Protein AF-A0A1C7N788-F1 (afdb_monomer_lite)

Sequence (72 aa):
MAHYTSSKREEMAKLYTPDKCKLYELVQYQCEASQHHIECTPFVRLFLRCAGMPTVEVTPEIDQPKNPTSTK

Secondary structure (DSSP, 8-state):
-----THHHHHHHHH--GGGEEEEEEEEEEEEE-SS-EEEEEEEEEEEEETTS--EE----------S----

Structure (mmCIF, N/CA/C/O backbone):
data_AF-A0A1C7N788-F1
#
_entry.id   AF-A0A1C7N788-F1
#
loop_
_atom_site.group_PDB
_atom_site.id
_atom_site.type_symbol
_atom_site.label_atom_id
_atom_site.label_alt_id
_atom_site.label_comp_id
_atom_site.label_asym_id
_atom_site.label_entity_id
_atom_site.label_seq_id
_atom_site.pdbx_PDB_ins_code
_atom_site.Cartn_x
_atom_site.Cartn_y
_atom_site.Cartn_z
_atom_site.occupancy
_atom_site.B_iso_or_equiv
_atom_site.auth_seq_id
_atom_site.auth_comp_id
_atom_site.auth_asym_id
_atom_site.auth_atom_id
_atom_site.pdbx_PDB_model_num
ATOM 1 N N . MET A 1 1 ? -15.621 36.198 17.615 1.00 34.91 1 MET A N 1
ATOM 2 C CA . MET A 1 1 ? -14.612 35.354 18.294 1.00 34.91 1 MET A CA 1
ATOM 3 C C . MET A 1 1 ? -15.334 34.178 18.932 1.00 34.91 1 MET A C 1
ATOM 5 O O . MET A 1 1 ? -16.160 34.399 19.805 1.00 34.91 1 MET A O 1
ATOM 9 N N . ALA A 1 2 ? -15.128 32.957 18.436 1.00 41.22 2 ALA A N 1
ATOM 10 C CA . ALA A 1 2 ? -15.783 31.773 18.990 1.00 41.22 2 ALA A CA 1
ATOM 11 C C . ALA A 1 2 ? -15.008 31.286 20.225 1.00 41.22 2 ALA A C 1
ATOM 13 O O . ALA A 1 2 ? -13.838 30.924 20.123 1.00 41.22 2 ALA A O 1
ATOM 14 N N . HIS A 1 3 ? -15.658 31.298 21.389 1.00 41.62 3 HIS A N 1
ATOM 15 C CA . HIS A 1 3 ? -15.118 30.748 22.629 1.00 41.62 3 HIS A CA 1
ATOM 16 C C . HIS A 1 3 ? -15.129 29.213 22.549 1.00 41.62 3 HIS A C 1
ATOM 18 O O . HIS A 1 3 ? -16.184 28.583 22.557 1.00 41.62 3 HIS A O 1
ATOM 24 N N . TYR A 1 4 ? -13.947 28.608 22.430 1.00 47.28 4 TYR A N 1
ATOM 25 C CA . TYR A 1 4 ? -13.764 27.157 22.381 1.00 47.28 4 TYR A CA 1
ATOM 26 C C . TYR A 1 4 ? -13.739 26.590 23.812 1.00 47.28 4 TYR A C 1
ATOM 28 O O . TYR A 1 4 ? -12.750 26.730 24.526 1.00 47.28 4 TYR A O 1
ATOM 36 N N . THR A 1 5 ? -14.850 26.004 24.265 1.00 57.78 5 THR A N 1
ATOM 37 C CA . THR A 1 5 ? -15.032 25.524 25.647 1.00 57.78 5 THR A CA 1
ATOM 38 C C . THR A 1 5 ? -14.399 24.148 25.898 1.00 57.78 5 THR A C 1
ATOM 40 O O . THR A 1 5 ? -14.517 23.243 25.071 1.00 57.78 5 THR A O 1
ATOM 43 N N . SER A 1 6 ? -13.808 23.968 27.088 1.00 59.06 6 SER A N 1
ATOM 44 C CA . SER A 1 6 ? -13.126 22.754 27.594 1.00 59.06 6 SER A CA 1
ATOM 45 C C . SER A 1 6 ? -13.898 21.440 27.386 1.00 59.06 6 SER A C 1
ATOM 47 O O . SER A 1 6 ? -13.302 20.420 27.053 1.00 59.06 6 SER A O 1
ATOM 49 N N . SER A 1 7 ? -15.231 21.480 27.470 1.00 60.06 7 SER A N 1
ATOM 50 C CA . SER A 1 7 ? -16.120 20.322 27.287 1.00 60.06 7 SER A CA 1
ATOM 51 C C . SER A 1 7 ? -15.999 19.646 25.906 1.00 60.06 7 SER A C 1
ATOM 53 O O . 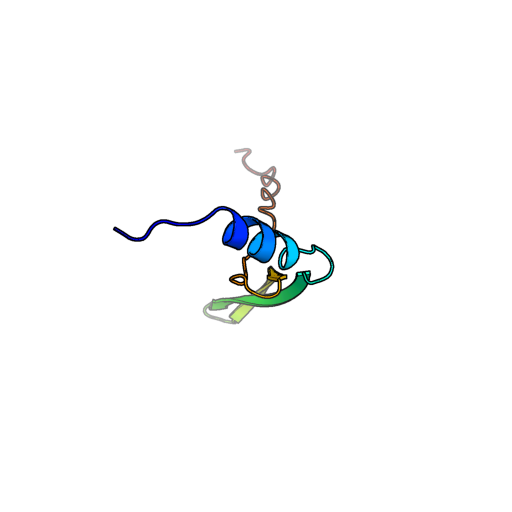SER A 1 7 ? -16.084 18.424 25.820 1.00 60.06 7 SER A O 1
ATOM 55 N N . LYS A 1 8 ? -15.695 20.394 24.831 1.00 57.91 8 LYS A N 1
ATOM 56 C CA . LYS A 1 8 ? -15.490 19.808 23.488 1.00 57.91 8 LYS A CA 1
ATOM 57 C C . LYS A 1 8 ? -14.153 19.077 23.340 1.00 57.91 8 LYS A C 1
ATOM 59 O O . LYS A 1 8 ? -14.042 18.183 22.505 1.00 57.91 8 LYS A O 1
ATOM 64 N N . ARG A 1 9 ? -13.129 19.438 24.129 1.00 58.59 9 ARG A N 1
ATOM 65 C CA . ARG A 1 9 ? -11.826 18.742 24.110 1.00 58.59 9 ARG A CA 1
ATOM 66 C C . ARG A 1 9 ? -11.929 17.354 24.726 1.00 58.59 9 ARG A C 1
ATOM 68 O O . ARG A 1 9 ? -11.345 16.421 24.191 1.00 58.59 9 ARG A O 1
ATOM 75 N N . GLU A 1 10 ? -12.683 17.219 25.810 1.00 57.94 10 GLU A N 1
ATOM 76 C CA . GLU A 1 10 ? -12.892 15.937 26.490 1.00 57.94 10 GLU A CA 1
ATOM 77 C C . GLU A 1 10 ? -13.773 14.986 25.665 1.00 57.94 10 GLU A C 1
ATOM 79 O O . GLU A 1 10 ? -13.519 13.783 25.623 1.00 57.94 10 GLU A O 1
ATOM 84 N N . GLU A 1 11 ? -14.763 15.521 24.944 1.00 58.78 11 GLU A N 1
ATOM 85 C CA . GLU A 1 11 ? -15.593 14.745 24.015 1.00 58.78 11 GLU A CA 1
ATOM 86 C C . GLU A 1 11 ? -14.797 14.271 22.785 1.00 58.78 11 GLU A C 1
ATOM 88 O O . GLU A 1 11 ? -14.873 13.098 22.413 1.00 58.78 11 GLU A O 1
ATOM 93 N N . MET A 1 12 ? -13.949 15.138 22.212 1.00 58.06 12 MET A N 1
ATOM 94 C CA . MET A 1 12 ? -12.983 14.733 21.187 1.00 58.06 12 MET A CA 1
ATOM 95 C C . MET A 1 12 ? -12.030 13.666 21.731 1.00 58.06 12 MET A C 1
ATOM 97 O O . MET A 1 12 ? -11.899 12.623 21.110 1.00 58.06 12 MET A O 1
ATOM 101 N N . ALA A 1 13 ? -11.441 13.842 22.915 1.00 58.50 13 ALA A N 1
ATOM 102 C CA . ALA A 1 13 ? -10.521 12.861 23.496 1.00 58.50 13 ALA A CA 1
ATOM 103 C C . ALA A 1 13 ? -11.160 11.473 23.722 1.00 58.50 13 ALA A C 1
ATOM 105 O O . ALA A 1 13 ? -10.493 10.459 23.533 1.00 58.50 13 ALA A O 1
ATOM 106 N N . LYS A 1 14 ? -12.463 11.396 24.034 1.00 55.88 14 LYS A N 1
ATOM 107 C CA . LYS A 1 14 ? -13.203 10.118 24.117 1.00 55.88 14 LYS A CA 1
ATOM 108 C C . LYS A 1 14 ? -13.424 9.429 22.762 1.00 55.88 14 LYS A C 1
ATOM 110 O O . LYS A 1 14 ? -13.597 8.210 22.719 1.00 55.88 14 LYS A O 1
ATOM 115 N N . LEU A 1 15 ? -13.413 10.170 21.654 1.00 54.47 15 LEU A N 1
ATOM 116 C CA . LEU A 1 15 ? -13.450 9.613 20.294 1.00 54.47 15 LEU A CA 1
ATOM 117 C C . LEU A 1 15 ? -12.097 9.022 19.866 1.00 54.47 15 LEU A C 1
ATOM 119 O O . LEU A 1 15 ? -12.073 8.094 19.058 1.00 54.47 15 LEU A O 1
ATOM 123 N N . TYR A 1 16 ? -11.000 9.502 20.454 1.00 57.28 16 TYR A N 1
ATOM 124 C CA . TYR A 1 16 ? -9.624 9.055 20.217 1.00 57.28 16 TYR A CA 1
ATOM 125 C C . TYR A 1 16 ? -9.274 7.823 21.062 1.00 57.28 16 TYR A C 1
ATOM 127 O O . TYR A 1 16 ? -8.319 7.808 21.834 1.00 57.28 16 TYR A O 1
ATOM 135 N N . THR A 1 17 ? -10.061 6.762 20.917 1.00 56.84 17 THR A N 1
ATOM 136 C CA . THR A 1 17 ? -9.685 5.444 21.442 1.00 56.84 17 THR A CA 1
ATOM 137 C C . THR A 1 17 ? -8.809 4.732 20.400 1.00 56.84 17 THR A C 1
ATOM 139 O O . THR A 1 17 ? -9.267 4.550 19.268 1.00 56.84 17 THR A O 1
ATOM 142 N N . PRO A 1 18 ? -7.567 4.321 20.739 1.00 59.84 18 PRO A N 1
ATOM 143 C CA . PRO A 1 18 ? -6.694 3.538 19.852 1.00 59.84 18 PRO A CA 1
ATOM 144 C C . PRO A 1 18 ? -7.370 2.273 19.303 1.00 59.84 18 PRO A C 1
ATOM 146 O O . PRO A 1 18 ? -7.071 1.846 18.191 1.00 59.84 18 PRO A O 1
ATOM 149 N N . ASP A 1 19 ? -8.360 1.745 20.030 1.00 64.25 19 ASP A N 1
ATOM 150 C CA . ASP A 1 19 ? -9.190 0.594 19.649 1.00 64.25 19 ASP A CA 1
ATOM 151 C C . ASP A 1 19 ? -10.002 0.799 18.354 1.00 64.25 19 ASP A C 1
ATOM 153 O O . ASP A 1 19 ? -10.567 -0.148 17.807 1.00 64.25 19 ASP A O 1
ATOM 157 N N . LYS A 1 20 ? -10.079 2.034 17.837 1.00 78.62 20 LYS A N 1
ATOM 158 C CA . LYS A 1 20 ? -10.762 2.368 16.575 1.00 78.62 20 LYS A CA 1
ATOM 159 C C . LYS A 1 20 ? -9.808 2.659 15.420 1.00 78.62 20 LYS A C 1
ATOM 161 O O . LYS A 1 20 ? -10.260 3.123 14.370 1.00 78.62 20 LYS A O 1
ATOM 166 N N . CYS A 1 21 ? -8.515 2.413 15.601 1.00 88.81 21 CYS A N 1
ATOM 167 C CA . CYS A 1 21 ? -7.520 2.532 14.548 1.00 88.81 21 CYS A CA 1
ATOM 168 C C . CYS A 1 21 ? -7.299 1.179 13.866 1.00 88.81 21 CYS A C 1
ATOM 170 O O . CYS A 1 21 ? -7.180 0.145 14.519 1.00 88.81 21 CYS A O 1
ATOM 172 N N . LYS A 1 22 ? -7.240 1.180 12.536 1.00 94.00 22 LYS A N 1
ATOM 173 C CA . LYS A 1 22 ? -6.884 0.010 11.730 1.00 94.00 22 LYS A CA 1
ATOM 174 C C . LYS A 1 22 ? -5.726 0.363 10.812 1.00 94.00 22 LYS A C 1
ATOM 176 O O . LYS A 1 22 ? -5.723 1.440 10.211 1.00 94.00 22 LYS A O 1
ATOM 181 N N . LEU A 1 23 ? -4.769 -0.554 10.722 1.00 94.62 23 LEU A N 1
ATOM 182 C CA . LEU A 1 23 ? -3.679 -0.486 9.762 1.00 94.62 23 LEU A CA 1
ATOM 183 C C . LEU A 1 23 ? -4.138 -1.131 8.452 1.00 94.62 23 LEU A C 1
ATOM 185 O O . LEU A 1 23 ? -4.715 -2.219 8.465 1.00 94.62 23 LEU A O 1
ATOM 189 N N . TYR A 1 24 ? -3.901 -0.443 7.344 1.00 96.06 24 TYR A N 1
ATOM 190 C CA . TYR A 1 24 ? -4.177 -0.913 5.994 1.00 96.06 24 TYR A CA 1
ATOM 191 C C . TYR A 1 24 ? -2.880 -0.973 5.205 1.00 96.06 24 TYR A C 1
ATOM 193 O O . TYR A 1 24 ? -2.016 -0.110 5.347 1.00 96.06 24 TYR A O 1
ATOM 201 N N . GLU A 1 25 ? -2.786 -1.977 4.349 1.00 96.50 25 GLU A N 1
ATOM 202 C CA . GLU A 1 25 ? -1.678 -2.160 3.428 1.00 96.50 25 GLU A CA 1
ATOM 203 C C . GLU A 1 25 ? -2.140 -1.839 2.006 1.00 96.50 25 GLU A C 1
ATOM 205 O O . GLU A 1 25 ? -3.216 -2.269 1.580 1.00 96.50 25 GLU A O 1
ATOM 210 N N . LEU A 1 26 ? -1.327 -1.078 1.276 1.00 95.69 26 LEU A N 1
ATOM 211 C CA . LEU A 1 26 ? -1.482 -0.838 -0.151 1.00 95.69 26 LEU A CA 1
ATOM 212 C C . LEU A 1 26 ? -0.191 -1.243 -0.857 1.00 95.69 26 LEU A C 1
ATOM 214 O O . LEU A 1 26 ? 0.852 -0.625 -0.656 1.00 95.69 26 LEU A O 1
ATOM 218 N N . VAL A 1 27 ? -0.280 -2.241 -1.730 1.00 95.31 27 VAL A N 1
ATOM 219 C CA . VAL A 1 27 ? 0.822 -2.607 -2.622 1.00 95.31 27 VAL A CA 1
ATOM 220 C C . VAL A 1 27 ? 0.721 -1.765 -3.887 1.00 95.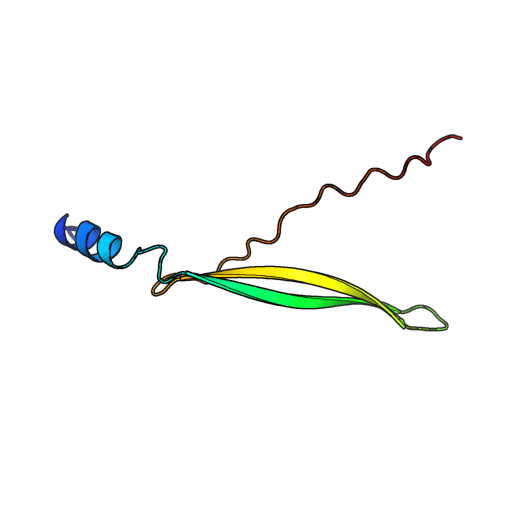31 27 VAL A C 1
ATO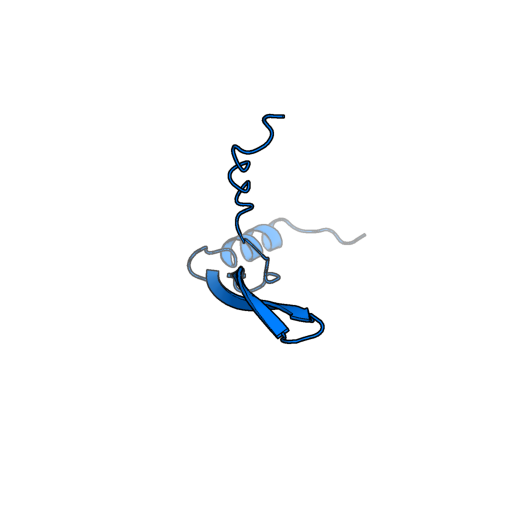M 222 O O . VAL A 1 27 ? -0.307 -1.760 -4.567 1.00 95.31 27 VAL A O 1
ATOM 225 N N . GLN A 1 28 ? 1.791 -1.046 -4.202 1.00 95.12 28 GLN A N 1
ATOM 226 C CA . GLN A 1 28 ? 1.949 -0.302 -5.444 1.00 95.12 28 GLN A CA 1
ATOM 227 C C . GLN A 1 28 ? 3.124 -0.870 -6.235 1.00 95.12 28 GLN A C 1
ATOM 229 O O . GLN A 1 28 ? 3.970 -1.570 -5.690 1.00 95.12 28 GLN A O 1
ATOM 234 N N . TYR A 1 29 ? 3.174 -0.570 -7.528 1.00 95.69 29 TYR A N 1
ATOM 235 C CA . TYR A 1 29 ? 4.263 -0.991 -8.400 1.00 95.69 29 TYR A CA 1
ATOM 236 C C . TYR A 1 29 ? 4.901 0.242 -9.014 1.00 95.69 29 TYR A C 1
ATOM 238 O O . TYR A 1 29 ? 4.207 1.089 -9.579 1.00 95.69 29 TYR A O 1
ATOM 246 N N . GLN A 1 30 ? 6.219 0.336 -8.894 1.00 94.62 30 GLN A N 1
ATOM 247 C CA . GLN A 1 30 ? 7.005 1.292 -9.652 1.00 94.62 30 GLN A CA 1
ATOM 248 C C . GLN A 1 30 ? 7.523 0.571 -10.886 1.00 94.62 30 GLN A C 1
ATOM 250 O O . GLN A 1 30 ? 8.239 -0.419 -10.759 1.00 94.62 30 GLN A O 1
ATOM 255 N N . CYS A 1 31 ? 7.119 1.045 -12.061 1.00 96.06 31 CYS A N 1
ATOM 256 C CA . CYS A 1 31 ? 7.477 0.426 -13.325 1.00 96.06 31 CYS A CA 1
ATOM 257 C C . CYS A 1 31 ? 8.428 1.313 -14.121 1.00 96.06 31 CYS A C 1
ATOM 259 O O . CYS A 1 31 ? 8.190 2.513 -14.268 1.00 96.06 31 CYS A O 1
ATOM 261 N N . GLU A 1 32 ? 9.452 0.694 -14.690 1.00 96.12 32 GLU A N 1
ATOM 262 C CA . GLU A 1 32 ? 10.401 1.307 -15.605 1.00 96.12 32 GLU A CA 1
ATOM 263 C C . GLU A 1 32 ? 10.324 0.584 -16.950 1.00 96.12 32 GLU A C 1
ATOM 265 O O . GLU A 1 32 ? 10.403 -0.643 -17.042 1.00 96.12 32 GLU A O 1
ATOM 270 N N . ALA A 1 33 ? 10.109 1.354 -18.014 1.00 95.69 33 ALA A N 1
ATOM 271 C CA . ALA A 1 33 ? 10.072 0.823 -19.367 1.00 95.69 33 ALA A CA 1
ATOM 272 C C . ALA A 1 33 ? 11.472 0.897 -19.984 1.00 95.69 33 ALA A C 1
ATOM 274 O O . ALA A 1 33 ? 12.049 1.978 -20.111 1.00 95.69 33 ALA A O 1
ATOM 275 N N . SER A 1 34 ? 11.996 -0.249 -20.411 1.00 91.38 34 SER A N 1
ATOM 276 C CA . SER A 1 34 ? 13.188 -0.342 -21.254 1.00 91.38 34 SER A CA 1
ATOM 277 C C . SER A 1 34 ? 12.797 -0.533 -22.725 1.00 91.38 34 SER A C 1
ATOM 279 O O . SER A 1 34 ? 11.623 -0.674 -23.067 1.00 91.38 34 SER A O 1
ATOM 281 N N . GLN A 1 35 ? 13.786 -0.584 -23.621 1.00 94.75 35 GLN A N 1
ATOM 282 C CA . GLN A 1 35 ? 13.546 -0.861 -25.045 1.00 94.75 35 GLN A CA 1
ATOM 283 C C . GLN A 1 35 ? 12.968 -2.262 -25.311 1.00 94.75 35 GLN A C 1
ATOM 285 O O . GLN A 1 35 ? 12.421 -2.497 -26.387 1.00 94.75 35 GLN A O 1
ATOM 290 N N . HIS A 1 36 ? 13.107 -3.200 -24.368 1.00 96.00 36 HIS A N 1
ATOM 291 C CA . HIS A 1 36 ? 12.788 -4.613 -24.590 1.00 96.00 36 HIS A CA 1
ATOM 292 C C . HIS A 1 36 ? 11.718 -5.167 -23.649 1.00 96.00 36 HIS A C 1
ATOM 294 O O . HIS A 1 36 ? 11.112 -6.188 -23.961 1.00 96.00 36 HIS A O 1
ATOM 300 N N . HIS A 1 37 ? 11.490 -4.530 -22.503 1.00 95.44 37 HIS A N 1
ATOM 301 C CA . HIS A 1 37 ? 10.519 -4.984 -21.511 1.00 95.44 37 HIS A CA 1
ATOM 302 C C . HIS A 1 37 ? 10.154 -3.862 -20.535 1.00 95.44 37 HIS A C 1
ATOM 304 O O . HIS A 1 37 ? 10.841 -2.844 -20.451 1.00 95.44 37 HIS A O 1
ATOM 310 N N . ILE A 1 38 ? 9.084 -4.082 -19.775 1.00 97.00 38 ILE A N 1
ATOM 311 C CA . ILE A 1 38 ? 8.707 -3.261 -18.625 1.00 97.00 38 ILE A CA 1
ATOM 312 C C . ILE A 1 38 ? 9.063 -4.056 -17.374 1.00 97.00 38 ILE A C 1
ATOM 314 O O . ILE A 1 38 ? 8.616 -5.194 -17.222 1.00 97.00 38 ILE A O 1
ATOM 318 N N . GLU A 1 39 ? 9.862 -3.462 -16.498 1.00 96.00 39 GLU A N 1
ATOM 319 C CA . GLU A 1 39 ? 10.195 -4.022 -15.193 1.00 96.00 39 GLU A CA 1
ATOM 320 C C . GLU A 1 39 ? 9.397 -3.277 -14.122 1.00 96.00 39 GLU A C 1
ATOM 322 O O . GLU A 1 39 ? 9.391 -2.050 -14.104 1.00 96.00 39 GLU A O 1
ATOM 327 N N . CYS A 1 40 ? 8.685 -4.002 -13.256 1.00 96.62 40 CYS A N 1
ATOM 328 C CA . CYS A 1 40 ? 7.877 -3.419 -12.188 1.00 96.62 40 CYS A CA 1
ATOM 329 C C . CYS A 1 40 ? 8.300 -3.982 -10.835 1.00 96.62 40 CYS A C 1
ATOM 331 O O . CYS A 1 40 ? 8.154 -5.180 -10.586 1.00 96.62 40 CYS A O 1
ATOM 333 N N . THR A 1 41 ? 8.730 -3.106 -9.937 1.00 95.00 41 THR A N 1
ATOM 334 C CA . THR A 1 41 ? 9.117 -3.472 -8.574 1.00 95.00 41 THR A CA 1
ATOM 335 C C . THR A 1 41 ? 7.983 -3.108 -7.614 1.00 95.00 41 THR A C 1
ATOM 337 O O . THR A 1 41 ? 7.556 -1.946 -7.595 1.00 95.00 41 THR A O 1
ATOM 340 N N . PRO A 1 42 ? 7.449 -4.067 -6.833 1.00 95.44 42 PRO A N 1
ATOM 341 C CA . PRO A 1 42 ? 6.429 -3.765 -5.843 1.00 95.44 42 PRO A CA 1
ATOM 342 C C . PRO A 1 42 ? 7.028 -2.964 -4.684 1.00 95.44 42 PRO A C 1
ATOM 344 O O . PRO A 1 42 ? 8.141 -3.233 -4.233 1.00 95.44 42 PRO A O 1
ATOM 347 N N . PHE A 1 43 ? 6.257 -2.025 -4.152 1.00 93.88 43 PHE A N 1
ATOM 348 C CA . PHE A 1 43 ? 6.548 -1.346 -2.899 1.00 93.88 43 PHE A CA 1
ATOM 349 C C . PHE A 1 43 ? 5.272 -1.213 -2.064 1.00 93.88 43 PHE A C 1
ATOM 351 O O . PHE A 1 43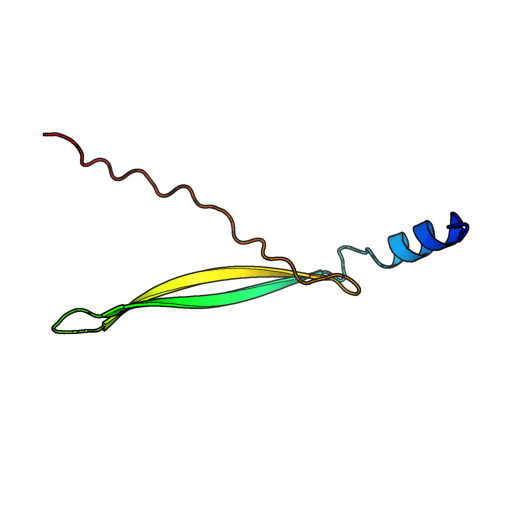 ? 4.175 -0.990 -2.581 1.00 93.88 43 PHE A O 1
ATOM 358 N N . VAL A 1 44 ? 5.417 -1.402 -0.755 1.00 94.50 44 VAL A N 1
ATOM 359 C CA . VAL A 1 44 ? 4.301 -1.422 0.192 1.00 94.50 44 VAL A CA 1
ATOM 360 C C . VAL A 1 44 ? 4.168 -0.054 0.841 1.00 94.50 44 VAL A C 1
ATOM 362 O O . VAL A 1 44 ? 5.151 0.494 1.335 1.00 94.50 44 VAL A O 1
ATOM 365 N N . ARG A 1 45 ? 2.945 0.474 0.887 1.00 95.56 45 ARG A N 1
ATOM 366 C CA . ARG A 1 45 ? 2.581 1.610 1.732 1.00 95.56 45 ARG A CA 1
ATOM 367 C C . ARG A 1 45 ? 1.658 1.162 2.854 1.00 95.56 45 ARG A C 1
ATOM 369 O O . ARG A 1 45 ? 0.703 0.418 2.623 1.00 95.56 45 ARG A O 1
ATOM 376 N N . LEU A 1 46 ? 1.922 1.645 4.063 1.00 96.19 46 LEU A N 1
ATOM 377 C CA . LEU A 1 46 ? 1.097 1.386 5.239 1.00 96.19 46 LEU A CA 1
ATOM 378 C C . LEU A 1 46 ? 0.306 2.638 5.601 1.00 96.19 46 LEU A C 1
ATOM 380 O O . LEU A 1 46 ? 0.858 3.733 5.670 1.00 96.19 46 LEU A O 1
ATOM 384 N N . PHE A 1 47 ? -0.985 2.476 5.872 1.00 96.75 47 PHE A N 1
ATOM 385 C CA . PHE A 1 47 ? -1.887 3.571 6.209 1.00 96.75 47 PHE A CA 1
ATOM 386 C C . PHE A 1 47 ? -2.608 3.302 7.524 1.00 96.75 47 PHE A C 1
ATOM 388 O O . PHE A 1 47 ? -3.256 2.268 7.691 1.00 96.75 47 PHE A O 1
ATOM 395 N N . LEU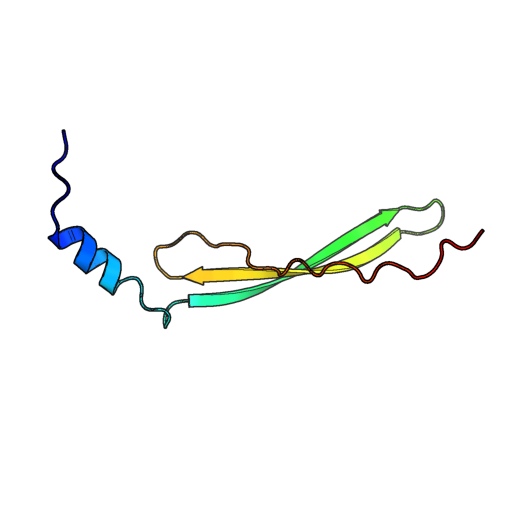 A 1 48 ? -2.552 4.261 8.446 1.00 94.75 48 LEU A N 1
ATOM 396 C CA . LEU A 1 48 ? -3.312 4.225 9.687 1.00 94.75 48 LEU A CA 1
ATOM 397 C C . LEU A 1 48 ? -4.608 5.019 9.512 1.00 94.75 48 LEU A C 1
ATOM 399 O O . LEU A 1 48 ? -4.593 6.213 9.204 1.00 94.75 48 LEU A O 1
ATOM 403 N N . ARG A 1 49 ? -5.744 4.358 9.739 1.00 93.75 49 ARG A N 1
ATOM 404 C CA . ARG A 1 49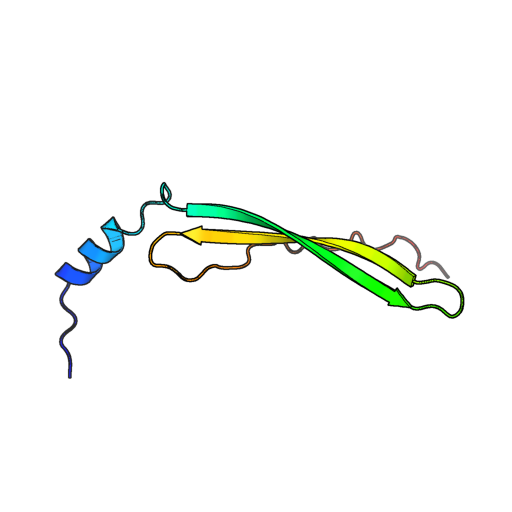 ? -7.065 4.990 9.712 1.00 93.75 49 ARG A CA 1
ATOM 405 C C . ARG A 1 49 ? -7.755 4.808 11.052 1.00 93.75 49 ARG A C 1
ATOM 407 O O . ARG A 1 49 ? -8.046 3.683 11.449 1.00 93.75 49 ARG A O 1
ATOM 414 N N . CYS A 1 50 ? -8.086 5.922 11.692 1.00 90.69 50 CYS A N 1
ATOM 415 C CA . CYS A 1 50 ? -8.861 5.965 12.928 1.00 90.69 50 CYS A CA 1
ATOM 416 C C . CYS A 1 50 ? -10.199 6.679 12.694 1.00 90.69 50 CYS A C 1
ATOM 418 O O . CYS A 1 50 ? -10.314 7.540 11.819 1.00 90.69 50 CYS A O 1
ATOM 420 N N . ALA A 1 51 ? -11.230 6.334 13.464 1.00 88.50 51 ALA A N 1
ATOM 421 C CA . ALA A 1 51 ? -12.530 6.996 13.364 1.00 88.50 51 ALA A CA 1
ATOM 422 C C . ALA A 1 51 ? -12.422 8.506 13.659 1.00 88.50 51 ALA A C 1
ATOM 424 O O . ALA A 1 51 ? -11.841 8.903 14.663 1.00 88.50 51 ALA A O 1
ATOM 425 N N . GLY A 1 52 ? -12.999 9.345 12.792 1.00 86.19 52 GLY A N 1
ATOM 426 C CA . GLY A 1 52 ? -13.009 10.803 12.968 1.00 86.19 52 GLY A CA 1
ATOM 427 C C . GLY A 1 52 ? -11.694 11.518 12.634 1.00 86.19 52 GLY A C 1
ATOM 428 O O . GLY A 1 52 ? -11.620 12.730 12.810 1.00 86.19 52 GLY A O 1
ATOM 429 N N . MET A 1 53 ? -10.683 10.803 12.129 1.00 87.94 53 MET A N 1
ATOM 430 C CA . MET A 1 53 ? -9.399 11.376 11.721 1.00 87.94 53 MET A CA 1
ATOM 431 C C . MET A 1 53 ? -9.118 11.177 10.229 1.00 87.94 53 MET A C 1
ATOM 433 O O . MET A 1 53 ? -9.617 10.219 9.627 1.00 87.94 53 MET A O 1
ATOM 437 N N . PRO A 1 54 ? -8.275 12.035 9.628 1.00 92.19 54 PRO A N 1
ATOM 438 C CA . PRO A 1 54 ? -7.664 11.743 8.340 1.00 92.19 54 PRO A CA 1
ATOM 439 C C . PRO A 1 54 ? -6.913 10.408 8.374 1.00 92.19 54 PRO A C 1
ATOM 441 O O . PRO A 1 54 ? -6.358 10.010 9.398 1.00 92.19 54 PRO A O 1
ATOM 444 N N . THR A 1 55 ? -6.887 9.722 7.235 1.00 94.94 55 THR A N 1
ATOM 445 C CA . THR A 1 55 ? -5.991 8.575 7.050 1.00 94.94 55 THR A CA 1
ATOM 446 C C . THR A 1 55 ? -4.580 9.103 6.828 1.00 94.94 55 THR A C 1
ATOM 448 O O . THR A 1 55 ? -4.400 10.025 6.034 1.00 94.94 55 THR A O 1
ATOM 451 N N . VAL A 1 56 ? -3.602 8.538 7.531 1.00 94.75 56 VAL A N 1
ATOM 452 C CA . VAL A 1 56 ? -2.201 8.971 7.464 1.00 94.75 56 VAL A CA 1
ATOM 453 C C . VAL A 1 56 ? -1.325 7.833 6.961 1.00 94.75 56 VAL A C 1
ATOM 455 O O . VAL A 1 56 ? -1.514 6.683 7.357 1.00 94.75 56 VAL A O 1
ATOM 458 N N . GLU A 1 57 ? -0.386 8.145 6.071 1.00 95.69 57 GLU A N 1
ATOM 459 C CA . GLU A 1 57 ? 0.647 7.192 5.668 1.00 95.69 57 GLU A CA 1
ATOM 460 C C . GLU A 1 57 ? 1.674 7.049 6.797 1.00 95.69 57 GLU A C 1
ATOM 462 O O . GLU A 1 57 ? 2.134 8.043 7.356 1.00 95.69 57 GLU A O 1
ATOM 467 N N . VAL A 1 58 ? 1.994 5.807 7.150 1.00 94.81 58 VAL A N 1
ATOM 468 C CA . VAL A 1 58 ? 2.909 5.420 8.236 1.00 94.81 58 VAL A CA 1
ATOM 469 C C . VAL A 1 58 ? 3.947 4.398 7.758 1.00 94.81 58 VAL A C 1
ATOM 471 O O . VAL A 1 58 ? 4.487 3.633 8.554 1.00 94.81 58 VAL A O 1
ATOM 474 N N . THR A 1 59 ? 4.202 4.349 6.447 1.00 94.25 59 THR A N 1
ATOM 475 C CA . THR A 1 59 ? 5.256 3.526 5.844 1.00 94.25 59 THR A CA 1
ATOM 476 C C . THR A 1 59 ? 6.616 3.915 6.443 1.00 94.25 59 THR A C 1
ATOM 478 O O . THR A 1 59 ? 6.973 5.090 6.365 1.00 94.25 59 THR A O 1
ATOM 481 N N . PRO A 1 60 ? 7.384 2.987 7.046 1.00 87.25 60 PRO A N 1
ATOM 482 C CA . PRO A 1 60 ? 8.706 3.302 7.578 1.00 87.25 60 PRO A CA 1
ATOM 483 C C . PRO A 1 60 ? 9.671 3.705 6.463 1.00 87.25 60 PRO A C 1
ATOM 485 O O . PRO A 1 60 ? 9.734 3.046 5.423 1.00 87.25 60 PRO A O 1
ATOM 488 N N . GLU A 1 61 ? 10.478 4.732 6.708 1.00 79.81 61 GLU A N 1
ATOM 489 C CA . GLU A 1 61 ? 11.653 5.008 5.887 1.00 79.81 61 GLU A CA 1
ATOM 490 C C . GLU A 1 61 ? 12.712 3.954 6.224 1.00 79.81 61 GLU A C 1
ATOM 492 O O . GLU A 1 61 ? 13.347 3.992 7.277 1.00 79.81 61 GLU A O 1
ATOM 497 N N . ILE A 1 62 ? 12.852 2.947 5.363 1.00 71.19 62 ILE A N 1
ATOM 498 C CA . ILE A 1 62 ? 13.970 2.013 5.455 1.00 71.19 62 ILE A CA 1
ATOM 499 C C . ILE A 1 62 ? 15.136 2.704 4.759 1.00 71.19 62 ILE A C 1
ATOM 501 O O . ILE A 1 62 ? 15.141 2.810 3.531 1.00 71.19 62 ILE A O 1
ATOM 505 N N . ASP A 1 63 ? 16.113 3.178 5.536 1.00 60.84 63 ASP A N 1
ATOM 506 C CA . ASP A 1 63 ? 17.418 3.549 4.997 1.00 60.84 63 ASP A CA 1
ATOM 507 C C . ASP A 1 63 ? 17.909 2.369 4.157 1.00 60.84 63 ASP A C 1
ATOM 509 O O . ASP A 1 63 ? 18.166 1.279 4.681 1.00 60.84 63 ASP A O 1
ATOM 513 N N . GLN A 1 64 ? 17.980 2.552 2.836 1.00 55.97 64 GLN A N 1
ATOM 514 C CA . GLN A 1 64 ? 18.505 1.516 1.959 1.00 55.97 64 GLN A CA 1
ATOM 515 C C . GLN A 1 64 ? 19.889 1.116 2.487 1.00 55.97 64 GLN A C 1
ATOM 517 O O . GLN A 1 64 ? 20.706 2.006 2.764 1.00 55.97 64 GLN A O 1
ATOM 522 N N . PRO A 1 65 ? 20.196 -0.187 2.639 1.00 49.12 65 PRO A N 1
ATOM 523 C CA . PRO A 1 65 ? 21.555 -0.593 2.941 1.00 49.12 65 PRO A CA 1
ATOM 524 C C . PRO A 1 65 ? 22.446 -0.013 1.843 1.00 49.12 65 PRO A C 1
ATOM 526 O O . PRO A 1 65 ? 22.287 -0.340 0.667 1.00 49.12 65 PRO A O 1
ATOM 529 N N . LYS A 1 66 ? 23.344 0.904 2.225 1.00 45.72 66 LYS A N 1
ATOM 530 C CA . LYS A 1 66 ? 24.359 1.461 1.328 1.00 45.72 66 LYS A CA 1
ATOM 531 C C . LYS A 1 66 ? 25.041 0.280 0.645 1.00 45.72 66 LYS A C 1
ATOM 533 O O . LYS A 1 66 ? 25.711 -0.496 1.322 1.00 45.72 66 LYS A O 1
ATOM 538 N N . ASN A 1 67 ? 24.853 0.136 -0.666 1.00 48.69 67 ASN A N 1
ATOM 539 C CA . ASN A 1 67 ? 25.567 -0.862 -1.454 1.00 48.69 67 ASN A CA 1
ATOM 540 C C . ASN A 1 67 ? 27.072 -0.733 -1.153 1.00 48.69 67 ASN A C 1
ATOM 542 O O . ASN A 1 67 ? 27.634 0.342 -1.390 1.00 48.69 67 ASN A O 1
ATOM 546 N N . PRO A 1 68 ? 27.754 -1.776 -0.643 1.00 50.44 68 PRO A N 1
ATOM 547 C CA . PRO A 1 68 ? 29.194 -1.747 -0.433 1.00 50.44 68 PRO A CA 1
ATOM 548 C C . PRO A 1 68 ? 29.916 -1.973 -1.769 1.00 50.44 68 PRO A C 1
ATOM 550 O O . PRO A 1 68 ? 30.650 -2.936 -1.937 1.00 50.44 68 PRO A O 1
ATOM 553 N N . THR A 1 69 ? 29.707 -1.091 -2.744 1.00 51.16 69 THR A N 1
ATOM 554 C CA . THR A 1 69 ? 30.463 -1.084 -4.004 1.00 51.16 69 THR A CA 1
ATOM 555 C C . THR A 1 69 ? 30.653 0.346 -4.480 1.00 51.16 69 THR A C 1
ATOM 557 O O . THR A 1 69 ? 30.035 0.808 -5.431 1.00 51.16 69 THR A O 1
ATOM 560 N N . SER A 1 70 ? 31.561 1.048 -3.811 1.00 46.41 70 SER A N 1
ATOM 561 C CA . SER A 1 70 ? 32.372 2.075 -4.461 1.00 46.41 70 SER A CA 1
ATOM 562 C C . SER A 1 70 ? 33.806 1.920 -3.973 1.00 46.41 70 SER A C 1
ATOM 564 O O . SER A 1 70 ? 34.299 2.681 -3.146 1.00 46.41 70 SER A O 1
ATOM 566 N N . THR A 1 71 ? 34.463 0.873 -4.465 1.00 44.50 71 THR A N 1
ATOM 567 C CA . THR A 1 71 ? 35.921 0.805 -4.514 1.00 44.50 71 THR A CA 1
ATOM 568 C C . THR A 1 71 ? 36.306 0.813 -5.983 1.00 44.50 71 THR A C 1
ATOM 570 O O . THR A 1 71 ? 36.285 -0.228 -6.638 1.00 44.50 71 THR A O 1
ATOM 573 N N . LYS A 1 72 ? 36.625 1.996 -6.505 1.00 36.12 72 LYS A N 1
ATOM 574 C CA . LYS A 1 72 ? 37.707 2.157 -7.470 1.00 36.12 72 LYS A CA 1
ATOM 575 C C . LYS A 1 72 ? 38.208 3.590 -7.469 1.00 36.12 72 LYS A C 1
ATOM 577 O O . LYS A 1 72 ? 37.350 4.496 -7.469 1.00 36.12 72 LYS A O 1
#

Organism: NCBI:txid101091

pLDDT: mean 76.71, std 20.69, range [34.91, 97.0]

Radius of gyration: 21.67 Å; chains: 1; bounding box: 54×40×53 Å

Foldseek 3Di:
DDDDDPVVVVVVVVQPDPVQKDKDKDKDWDWDDDPPDIDTDIDIWIWIDGPPDDIDIDDDDDPPPPPPDDDD

InterPro domains:
  IPR024645 Mitochondrial export protein Som1 [PF11093] (16-60)